Protein AF-A0A377TRD0-F1 (afdb_monomer)

pLDDT: mean 80.87, std 20.05, range [36.78, 97.75]

Nearest PDB structures (foldseek):
  7trw-assembly1_A-2  TM=8.957E-01  e=4.062E-07  Yersinia pestis CO92
  3t1b-assembly1_A  TM=9.212E-01  e=8.999E-06  Vibrio cholerae
  5x0o-assembly3_E  TM=9.177E-01  e=6.060E-06  Vibrio vulnificus
  5x0o-assembly2_C  TM=9.195E-01  e=7.385E-06  Vibrio vulnificus
  3szp-assembly1_B-2  TM=9.102E-01  e=7.888E-06  Vibrio cholerae

Sequence (129 aa):
MASPDYIREAGEPDTPQSLVNFRCINRCFPGGEKYRWEFIGPSGELSEVAVKGDLVVDADSAMIQAAESGLGIAFVYQSLVTQQLSAGSLVHLLPGYRYPADHFCVYYPSRKHIPAPPAGLYRLGDGAE

Organism: Klebsiella pneumoniae (NCBI:txid573)

Structure (mmCIF, N/CA/C/O backbone):
data_AF-A0A377TRD0-F1
#
_entry.id   AF-A0A377TRD0-F1
#
loop_
_atom_site.group_PDB
_atom_site.id
_atom_site.type_symbol
_atom_site.label_atom_id
_atom_site.label_alt_id
_atom_site.label_comp_id
_atom_site.label_asym_id
_atom_site.label_entity_id
_atom_site.label_seq_id
_atom_site.pdbx_PDB_ins_code
_atom_site.Cartn_x
_atom_site.Cartn_y
_atom_site.Cartn_z
_atom_site.occupancy
_atom_site.B_iso_or_equiv
_atom_site.auth_seq_id
_atom_site.auth_comp_id
_atom_site.auth_asym_id
_atom_site.auth_atom_id
_atom_site.pdbx_PDB_model_num
ATOM 1 N N . MET A 1 1 ? -1.208 1.515 0.590 1.00 93.12 1 MET A N 1
ATOM 2 C CA . MET A 1 1 ? -2.673 1.621 0.775 1.00 93.12 1 MET A CA 1
ATOM 3 C C . MET A 1 1 ? -3.234 0.261 1.129 1.00 93.12 1 MET A C 1
ATOM 5 O O . MET A 1 1 ? -2.642 -0.734 0.729 1.00 93.12 1 MET A O 1
ATOM 9 N N . ALA A 1 2 ? -4.335 0.205 1.867 1.00 96.56 2 ALA A N 1
ATOM 10 C CA . ALA A 1 2 ? -5.009 -1.042 2.240 1.00 96.56 2 ALA A CA 1
ATOM 11 C C . ALA A 1 2 ? -6.506 -0.792 2.456 1.00 96.56 2 ALA A C 1
ATOM 13 O O . ALA A 1 2 ? -6.915 0.370 2.513 1.00 96.56 2 ALA A O 1
ATOM 14 N N . SER A 1 3 ? -7.315 -1.846 2.583 1.00 97.75 3 SER A N 1
ATOM 15 C CA . SER A 1 3 ? -8.711 -1.679 2.991 1.00 97.75 3 SER A CA 1
ATOM 16 C C . SER A 1 3 ? -8.810 -1.173 4.441 1.00 97.75 3 SER A C 1
ATOM 18 O O . SER A 1 3 ? -7.956 -1.508 5.272 1.00 97.75 3 SER A O 1
ATOM 20 N N . PRO A 1 4 ? -9.855 -0.395 4.782 1.00 97.38 4 PRO A N 1
ATOM 21 C CA . PRO A 1 4 ? -10.096 0.031 6.161 1.00 97.38 4 PRO A CA 1
ATOM 22 C C . PRO A 1 4 ? -10.220 -1.153 7.128 1.00 97.38 4 PRO A C 1
ATOM 24 O O . PRO A 1 4 ? -9.760 -1.082 8.264 1.00 97.38 4 PRO A O 1
ATOM 27 N N . ASP A 1 5 ? -10.828 -2.246 6.660 1.00 97.12 5 ASP A N 1
ATOM 28 C CA . ASP A 1 5 ? -11.049 -3.464 7.438 1.00 97.12 5 ASP A CA 1
ATOM 29 C C . ASP A 1 5 ? -9.728 -4.107 7.870 1.00 97.12 5 ASP A C 1
ATOM 31 O O . ASP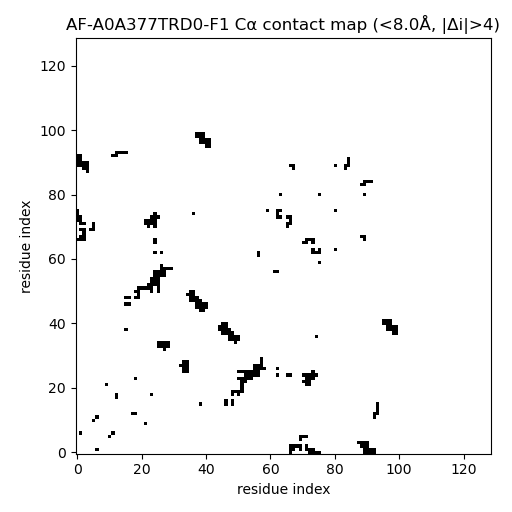 A 1 5 ? -9.502 -4.336 9.056 1.00 97.12 5 ASP A O 1
ATOM 35 N N . TYR A 1 6 ? -8.801 -4.255 6.919 1.00 96.88 6 TYR A N 1
ATOM 36 C CA . TYR A 1 6 ? -7.475 -4.796 7.184 1.00 96.88 6 TYR A CA 1
ATOM 37 C C . TYR A 1 6 ? -6.698 -3.945 8.195 1.00 96.88 6 TYR A C 1
ATOM 39 O O . TYR A 1 6 ? -6.066 -4.487 9.096 1.00 96.88 6 TYR A O 1
ATOM 47 N N . ILE A 1 7 ? -6.750 -2.616 8.075 1.00 96.50 7 ILE A N 1
ATOM 48 C CA . ILE A 1 7 ? -6.040 -1.707 8.991 1.00 96.50 7 ILE A CA 1
ATOM 49 C C . ILE A 1 7 ? -6.656 -1.722 10.387 1.00 96.50 7 ILE A C 1
ATOM 51 O O . ILE A 1 7 ? -5.936 -1.665 11.380 1.00 96.50 7 ILE A O 1
ATOM 55 N N . ARG A 1 8 ? -7.978 -1.868 10.487 1.00 96.19 8 ARG A N 1
ATOM 56 C CA . ARG A 1 8 ? -8.662 -2.021 11.773 1.00 96.19 8 ARG A CA 1
ATOM 57 C C . ARG A 1 8 ? -8.214 -3.283 12.516 1.00 96.19 8 ARG A C 1
ATOM 59 O O . ARG A 1 8 ? -8.181 -3.270 13.743 1.00 96.19 8 ARG A O 1
ATOM 66 N N . GLU A 1 9 ? -7.884 -4.354 11.797 1.00 95.88 9 GLU A N 1
ATOM 67 C CA . GLU A 1 9 ? -7.409 -5.612 12.385 1.00 95.88 9 GLU A CA 1
ATOM 68 C C . GLU A 1 9 ? -5.892 -5.639 12.627 1.00 95.88 9 GLU A C 1
ATOM 70 O O . GLU A 1 9 ? -5.443 -6.074 13.685 1.00 95.88 9 GLU A O 1
ATOM 75 N N . ALA A 1 10 ? -5.097 -5.191 11.653 1.00 94.62 10 ALA A N 1
ATOM 76 C CA . ALA A 1 10 ? -3.636 -5.287 11.677 1.00 94.62 10 ALA A CA 1
ATOM 77 C C . ALA A 1 10 ? -2.944 -4.080 12.336 1.00 94.62 10 ALA A C 1
ATOM 79 O O . ALA A 1 10 ? -1.767 -4.166 12.685 1.00 94.62 10 ALA A O 1
ATOM 80 N N . GLY A 1 11 ? -3.653 -2.962 12.492 1.00 95.19 11 GLY A N 1
ATOM 81 C CA . GLY A 1 11 ? -3.084 -1.665 12.847 1.00 95.19 11 GLY A CA 1
ATOM 82 C C . GLY A 1 11 ? -2.570 -0.887 11.631 1.00 95.19 11 GLY A C 1
ATOM 83 O O . GLY A 1 11 ? -2.574 -1.368 10.495 1.00 95.19 11 GLY A O 1
ATOM 84 N N . GLU A 1 12 ? -2.118 0.342 11.879 1.00 94.62 12 GLU A N 1
ATOM 85 C CA . GLU A 1 12 ? -1.563 1.235 10.859 1.00 94.62 12 GLU A CA 1
ATOM 86 C C . GLU A 1 12 ? -0.027 1.298 10.970 1.00 94.62 12 GLU A C 1
ATOM 88 O O . GLU A 1 12 ? 0.497 1.479 12.073 1.00 94.62 12 GLU A O 1
ATOM 93 N N . PRO A 1 13 ? 0.727 1.136 9.864 1.00 94.62 13 PRO A N 1
ATOM 94 C CA . PRO A 1 13 ? 2.173 1.329 9.881 1.00 94.62 13 PRO A CA 1
ATOM 95 C C . PRO A 1 13 ? 2.532 2.812 10.062 1.00 94.62 13 PRO A C 1
ATOM 97 O O . PRO A 1 13 ? 2.098 3.655 9.282 1.00 94.62 13 PRO A O 1
ATOM 100 N N . ASP A 1 14 ? 3.392 3.100 11.039 1.00 92.88 14 ASP A N 1
ATOM 101 C CA . ASP A 1 14 ? 3.900 4.454 11.323 1.00 92.88 14 ASP A CA 1
ATOM 102 C C . ASP A 1 14 ? 5.106 4.837 10.443 1.00 92.88 14 ASP A C 1
ATOM 104 O O . ASP A 1 14 ? 5.258 5.989 10.041 1.00 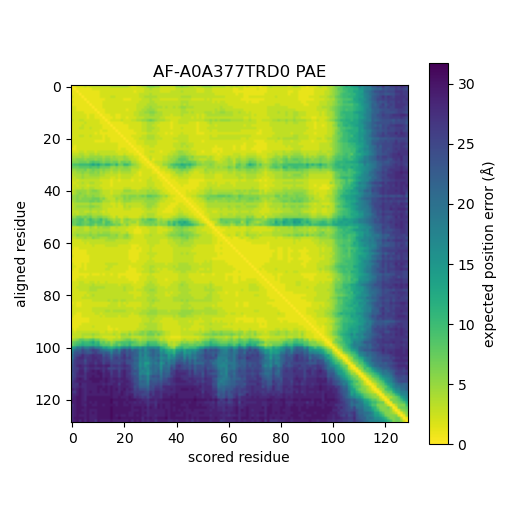92.88 14 ASP A O 1
ATOM 108 N N . THR A 1 15 ? 5.933 3.852 10.069 1.00 93.81 15 THR A N 1
ATOM 109 C CA . THR A 1 15 ? 7.123 4.058 9.228 1.00 93.81 15 THR A CA 1
ATOM 110 C C . THR A 1 15 ? 7.187 3.056 8.072 1.00 93.81 15 THR A C 1
ATOM 112 O O . THR A 1 15 ? 6.642 1.949 8.182 1.00 93.81 15 THR A O 1
ATOM 115 N N . PRO A 1 16 ? 7.901 3.375 6.974 1.00 94.12 16 PRO A N 1
ATOM 116 C CA . PRO A 1 16 ? 8.198 2.426 5.910 1.00 94.12 16 PRO A CA 1
ATOM 117 C C . PRO A 1 16 ? 8.814 1.130 6.438 1.00 94.12 16 PRO A C 1
ATOM 119 O O . PRO A 1 16 ? 8.428 0.042 6.021 1.00 94.12 16 PRO A O 1
ATOM 122 N N . GLN A 1 17 ? 9.737 1.219 7.396 1.00 93.75 17 GLN A N 1
ATOM 123 C CA . GLN A 1 17 ? 10.417 0.052 7.955 1.00 93.75 17 GLN A CA 1
ATOM 124 C C . GLN A 1 17 ? 9.446 -0.870 8.697 1.00 93.75 17 GLN A C 1
ATOM 126 O O . GLN A 1 17 ? 9.609 -2.088 8.651 1.00 93.75 17 GLN A O 1
ATOM 131 N N . SER A 1 18 ? 8.400 -0.325 9.326 1.00 94.50 18 SER A N 1
ATOM 132 C CA . SER A 1 18 ? 7.377 -1.118 10.013 1.00 94.50 18 SER A CA 1
ATOM 133 C C . SER A 1 18 ? 6.600 -2.042 9.072 1.00 94.50 18 SER A C 1
ATOM 135 O O . SER A 1 18 ? 6.085 -3.054 9.546 1.00 94.50 18 SER A O 1
ATOM 137 N N . LEU A 1 19 ? 6.560 -1.759 7.761 1.00 94.06 19 LEU A N 1
ATOM 138 C CA . LEU A 1 19 ? 5.842 -2.560 6.757 1.00 94.06 19 LEU A CA 1
ATOM 139 C C . LEU A 1 19 ? 6.287 -4.026 6.711 1.00 94.06 19 LEU A C 1
ATOM 141 O O . LEU A 1 19 ? 5.498 -4.885 6.334 1.00 94.06 19 LEU A O 1
ATOM 145 N N . VAL A 1 20 ? 7.507 -4.347 7.151 1.00 92.62 20 VAL A N 1
ATOM 146 C CA . VAL A 1 20 ? 7.992 -5.739 7.229 1.00 92.62 20 VAL A CA 1
ATOM 147 C C . VAL A 1 20 ? 7.180 -6.622 8.185 1.00 92.62 20 VAL A C 1
ATOM 149 O O . VAL A 1 20 ? 7.294 -7.846 8.116 1.00 92.62 20 VAL A O 1
ATOM 152 N N . ASN A 1 21 ? 6.387 -6.011 9.070 1.00 93.69 21 ASN A N 1
ATOM 153 C CA . ASN A 1 21 ? 5.522 -6.691 10.035 1.00 93.69 21 ASN A CA 1
ATOM 154 C C . ASN A 1 21 ? 4.076 -6.853 9.539 1.00 93.69 21 ASN A C 1
ATOM 156 O O . ASN A 1 21 ? 3.252 -7.428 10.243 1.00 93.69 21 ASN A O 1
ATOM 160 N N . PHE A 1 22 ? 3.758 -6.351 8.345 1.00 95.12 22 PHE A N 1
ATOM 161 C CA . PHE A 1 22 ? 2.423 -6.407 7.763 1.00 95.12 22 PHE A CA 1
ATOM 162 C C . PHE A 1 22 ? 2.393 -7.377 6.584 1.00 95.12 22 PHE A C 1
ATOM 164 O O . PHE A 1 22 ? 3.415 -7.677 5.966 1.00 95.12 22 PHE A O 1
ATOM 171 N N . ARG A 1 23 ? 1.194 -7.845 6.225 1.00 95.19 23 ARG A N 1
ATOM 172 C CA . ARG A 1 23 ? 0.993 -8.493 4.929 1.00 95.19 23 ARG A CA 1
ATOM 173 C C . ARG A 1 23 ? 1.122 -7.437 3.842 1.00 95.19 23 ARG A C 1
ATOM 175 O O . ARG A 1 23 ? 0.309 -6.512 3.782 1.00 95.19 23 ARG A O 1
ATOM 182 N N . CYS A 1 24 ? 2.110 -7.591 2.972 1.00 95.06 24 CYS A N 1
ATOM 183 C CA . CYS A 1 24 ? 2.288 -6.731 1.811 1.00 95.06 24 CYS A CA 1
ATOM 184 C C . CYS A 1 24 ? 2.065 -7.503 0.510 1.00 95.06 24 CYS A C 1
ATOM 186 O O . CYS A 1 24 ? 2.379 -8.686 0.393 1.00 95.06 24 CYS A O 1
ATOM 188 N N . ILE A 1 25 ? 1.533 -6.805 -0.485 1.00 94.69 25 ILE A N 1
ATOM 189 C CA . ILE A 1 25 ? 1.314 -7.315 -1.833 1.00 94.69 25 ILE A CA 1
ATOM 190 C C . ILE A 1 25 ? 2.534 -6.923 -2.659 1.00 94.69 25 ILE A C 1
ATOM 192 O O . ILE A 1 25 ? 2.756 -5.746 -2.938 1.00 94.69 25 ILE A O 1
ATOM 196 N N . ASN A 1 26 ? 3.354 -7.902 -3.023 1.00 91.50 26 ASN A N 1
ATOM 197 C CA . ASN A 1 26 ? 4.583 -7.667 -3.766 1.00 91.50 26 ASN A CA 1
ATOM 198 C C . ASN A 1 26 ? 4.291 -7.469 -5.256 1.00 91.50 26 ASN A C 1
ATOM 200 O O . ASN A 1 26 ? 3.534 -8.236 -5.851 1.00 91.50 26 ASN A O 1
ATOM 204 N N . ARG A 1 27 ? 4.961 -6.491 -5.874 1.00 89.69 27 ARG A N 1
ATOM 205 C CA . ARG A 1 27 ? 5.052 -6.417 -7.335 1.00 89.69 27 ARG A CA 1
ATOM 206 C C . ARG A 1 27 ? 6.220 -7.268 -7.814 1.00 89.69 27 ARG A C 1
ATOM 208 O O . ARG A 1 27 ? 7.306 -7.159 -7.251 1.00 89.69 27 ARG A O 1
ATOM 215 N N . CYS A 1 28 ? 6.012 -8.053 -8.862 1.00 86.50 28 CYS A N 1
ATOM 216 C CA . CYS A 1 28 ? 7.076 -8.742 -9.583 1.00 86.50 28 CYS A CA 1
ATOM 217 C C . CYS A 1 28 ? 7.239 -8.168 -10.986 1.00 86.50 28 CYS A C 1
ATOM 219 O O . CYS A 1 28 ? 6.254 -7.910 -11.678 1.00 86.50 28 CYS A O 1
ATOM 221 N N . PHE A 1 29 ? 8.486 -7.999 -11.407 1.00 81.38 29 PHE A N 1
ATOM 222 C CA . PHE A 1 29 ? 8.822 -7.699 -12.787 1.00 81.38 29 PHE A CA 1
ATOM 223 C C . PHE A 1 29 ? 8.972 -9.005 -13.595 1.00 81.38 29 PHE A C 1
ATOM 225 O O . PHE A 1 29 ? 9.315 -10.038 -13.031 1.00 81.38 29 PHE A O 1
ATOM 232 N N . PRO A 1 30 ? 8.784 -8.987 -14.924 1.00 76.56 30 PRO A N 1
ATOM 233 C CA . PRO A 1 30 ? 9.076 -10.068 -15.866 1.00 76.56 30 PRO A CA 1
ATOM 234 C C . PRO A 1 30 ? 10.392 -10.823 -15.635 1.00 76.56 30 PRO A C 1
ATOM 236 O O . PRO A 1 30 ? 10.469 -11.998 -15.977 1.00 76.56 30 PRO A O 1
ATOM 239 N N . GLY A 1 31 ? 11.412 -10.181 -15.055 1.00 76.06 31 GLY A N 1
ATOM 240 C CA . GLY A 1 31 ? 12.670 -10.830 -14.662 1.00 76.06 31 GLY A CA 1
ATOM 241 C C . GLY A 1 31 ? 12.583 -11.734 -13.422 1.00 76.06 31 GLY A C 1
ATOM 242 O O . GLY A 1 31 ? 13.576 -12.348 -13.053 1.00 76.06 31 GLY A O 1
ATOM 243 N N . GLY A 1 32 ? 11.425 -11.821 -12.761 1.00 79.94 32 GLY A N 1
ATOM 244 C CA . GLY A 1 32 ? 11.232 -12.538 -11.494 1.00 79.94 32 GLY A CA 1
ATOM 245 C C . GLY A 1 32 ? 11.620 -11.724 -10.254 1.00 79.94 32 GLY A C 1
ATOM 246 O O . GLY A 1 32 ? 11.443 -12.182 -9.124 1.00 79.94 32 GLY A O 1
ATOM 247 N N . GLU A 1 33 ? 12.143 -10.516 -10.451 1.00 83.50 33 GLU A N 1
ATOM 248 C CA . GLU A 1 33 ? 12.579 -9.629 -9.380 1.00 83.50 33 GLU A CA 1
ATOM 249 C C . GLU A 1 33 ? 11.384 -8.930 -8.731 1.00 83.50 33 GLU A C 1
ATOM 251 O O . GLU A 1 33 ? 10.515 -8.375 -9.409 1.00 83.50 33 GLU A O 1
ATOM 256 N N . LYS A 1 34 ? 11.353 -8.934 -7.396 1.00 86.50 34 LYS A N 1
ATOM 257 C C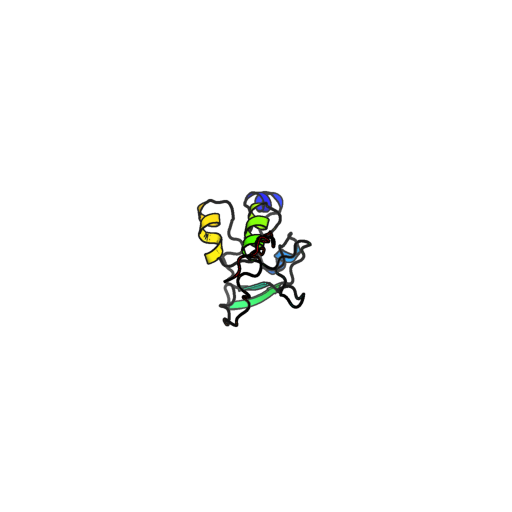A . LYS A 1 34 ? 10.353 -8.192 -6.627 1.00 86.50 34 LYS A CA 1
ATOM 258 C C . LYS A 1 34 ? 10.780 -6.737 -6.496 1.00 86.50 34 LYS A C 1
ATOM 260 O O . LYS A 1 34 ? 11.936 -6.456 -6.183 1.00 86.50 34 LYS A O 1
ATOM 265 N N . TYR A 1 35 ? 9.836 -5.825 -6.682 1.00 86.19 35 TYR A N 1
ATOM 266 C CA . TYR A 1 35 ? 10.083 -4.405 -6.475 1.00 86.19 35 TYR A CA 1
ATOM 267 C C . TYR A 1 35 ? 10.348 -4.112 -4.991 1.00 86.19 35 TYR A C 1
ATOM 269 O O . TYR A 1 35 ? 9.539 -4.472 -4.130 1.00 86.19 35 TYR A O 1
ATOM 277 N N . ARG A 1 36 ? 11.471 -3.444 -4.694 1.00 88.38 36 ARG A N 1
ATOM 278 C CA . ARG A 1 36 ? 11.746 -2.875 -3.368 1.00 88.38 36 ARG A CA 1
ATOM 279 C C . ARG A 1 36 ? 10.999 -1.560 -3.255 1.00 88.38 36 ARG A C 1
ATOM 281 O O . ARG A 1 36 ? 11.118 -0.718 -4.130 1.00 88.38 36 ARG A O 1
ATOM 288 N N . TRP A 1 37 ? 10.212 -1.400 -2.200 1.00 91.38 37 TRP A N 1
ATOM 289 C CA . TRP A 1 37 ? 9.386 -0.210 -2.059 1.00 91.38 37 TRP A CA 1
ATOM 290 C C . TRP A 1 37 ? 10.248 0.963 -1.622 1.00 91.38 37 TRP A C 1
ATOM 292 O O . TRP A 1 37 ? 10.928 0.880 -0.599 1.00 91.38 37 TRP A O 1
ATOM 302 N N . GLU A 1 38 ? 10.199 2.045 -2.385 1.00 91.62 38 GLU A N 1
ATOM 303 C CA . GLU A 1 38 ? 10.991 3.242 -2.140 1.00 91.62 38 GLU A CA 1
ATOM 304 C C . GLU A 1 38 ? 10.125 4.359 -1.562 1.00 91.62 38 GLU A C 1
ATOM 306 O O . GLU A 1 38 ? 9.077 4.713 -2.104 1.00 91.62 38 GLU A O 1
ATOM 311 N N . PHE A 1 39 ? 10.593 4.950 -0.468 1.00 91.19 39 PHE A N 1
ATOM 312 C CA . PHE A 1 39 ? 9.928 6.044 0.223 1.00 91.19 39 PHE A CA 1
ATOM 313 C C . PHE A 1 39 ? 10.904 7.195 0.426 1.00 91.19 39 PHE A C 1
ATOM 315 O O . PHE A 1 39 ? 12.004 6.997 0.931 1.00 91.19 39 PHE A O 1
ATOM 322 N N . ILE A 1 40 ? 10.481 8.403 0.081 1.00 91.62 40 ILE A N 1
ATOM 323 C CA . ILE A 1 40 ? 11.140 9.649 0.456 1.00 91.62 40 ILE A CA 1
ATOM 324 C C . ILE A 1 40 ? 10.422 10.177 1.691 1.00 91.62 40 ILE A C 1
ATOM 326 O O . ILE A 1 40 ? 9.237 10.515 1.631 1.00 91.62 40 ILE A O 1
ATOM 330 N N . GLY A 1 41 ? 11.129 10.217 2.812 1.00 91.75 41 GLY A N 1
ATOM 331 C CA . GLY A 1 41 ? 10.602 10.738 4.061 1.00 91.75 41 GLY A CA 1
ATOM 332 C C . GLY A 1 41 ? 10.434 12.258 4.064 1.00 91.75 41 GLY A C 1
ATOM 333 O O . GLY A 1 41 ? 10.853 12.956 3.133 1.00 91.75 41 GLY A O 1
ATOM 334 N N . PRO A 1 42 ? 9.815 12.803 5.120 1.00 89.69 42 PRO A N 1
ATOM 335 C CA . PRO A 1 42 ? 9.518 14.228 5.226 1.00 89.69 42 PRO A CA 1
ATOM 336 C C . PRO A 1 42 ? 10.773 15.115 5.252 1.00 89.69 42 PRO A C 1
ATOM 338 O O . PRO A 1 42 ? 10.674 16.290 4.900 1.00 89.69 42 PRO A O 1
ATOM 341 N N . SER A 1 43 ? 11.942 14.571 5.617 1.00 90.06 43 SER A N 1
ATOM 342 C CA . SER A 1 43 ? 13.223 15.296 5.594 1.00 90.06 43 SER A CA 1
ATOM 343 C C . SER A 1 43 ? 14.025 15.059 4.306 1.00 90.06 43 SER A C 1
ATOM 345 O O . SER A 1 43 ? 15.142 15.560 4.179 1.00 90.06 43 SER A O 1
ATOM 347 N N . GLY A 1 44 ? 13.461 14.331 3.335 1.00 88.44 44 GLY A N 1
ATOM 348 C CA . GLY A 1 44 ? 14.102 14.008 2.059 1.00 88.44 44 GLY A CA 1
ATOM 349 C C . GLY A 1 44 ? 14.947 12.733 2.072 1.00 88.44 44 GLY A C 1
ATOM 350 O O . GLY A 1 44 ? 15.604 12.438 1.077 1.00 88.44 44 GLY A O 1
ATOM 351 N N . GLU A 1 45 ? 14.948 11.968 3.165 1.00 90.56 45 GLU A N 1
ATOM 352 C CA . GLU A 1 45 ? 15.677 10.706 3.255 1.00 90.56 45 GLU A CA 1
ATOM 353 C C . GLU A 1 45 ? 15.031 9.606 2.403 1.00 90.56 45 GLU A C 1
ATOM 355 O O . GLU A 1 45 ? 13.820 9.397 2.459 1.00 90.56 45 GLU A O 1
ATOM 360 N N . LEU A 1 46 ? 15.841 8.877 1.628 1.00 90.06 46 LEU A N 1
ATOM 361 C CA . LEU A 1 46 ? 15.385 7.710 0.873 1.00 90.06 46 LEU A CA 1
ATOM 362 C C . LEU A 1 46 ? 15.424 6.463 1.764 1.00 90.06 46 LEU A C 1
ATOM 364 O O . LEU A 1 46 ? 16.440 6.161 2.387 1.00 90.06 46 LEU A O 1
ATOM 368 N N . SER A 1 47 ? 14.319 5.726 1.800 1.00 89.00 47 SER A N 1
ATOM 369 C CA . SER A 1 47 ? 14.180 4.440 2.477 1.00 89.00 47 SER A CA 1
ATOM 370 C C . SER A 1 47 ? 13.703 3.381 1.494 1.00 89.00 47 SER A C 1
ATOM 372 O O . SER A 1 47 ? 12.626 3.508 0.916 1.00 89.00 47 SER A O 1
ATOM 374 N N . GLU A 1 48 ? 14.482 2.313 1.354 1.00 92.06 4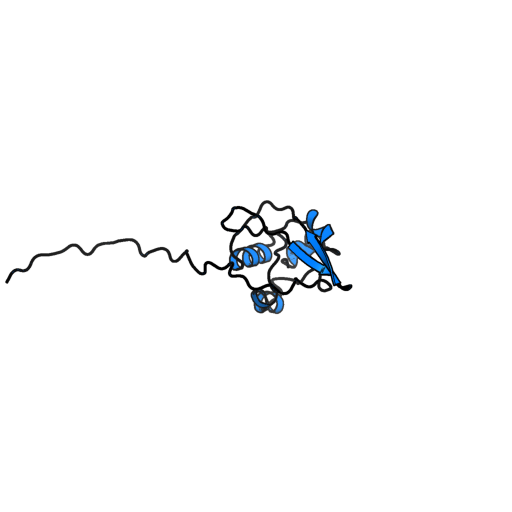8 GLU A N 1
ATOM 375 C CA . GLU A 1 48 ? 14.106 1.121 0.599 1.00 92.06 48 GLU A CA 1
ATOM 376 C C . GLU A 1 48 ? 13.646 0.016 1.546 1.00 92.06 48 GLU A C 1
ATOM 378 O O . GLU A 1 48 ? 14.332 -0.329 2.511 1.00 92.06 48 GLU A O 1
ATOM 383 N N . VAL A 1 49 ? 12.489 -0.574 1.257 1.00 90.94 49 VAL A N 1
ATOM 384 C CA . VAL A 1 49 ? 11.900 -1.629 2.080 1.00 90.94 49 VAL A CA 1
ATOM 385 C C . VAL A 1 49 ? 11.626 -2.858 1.226 1.00 90.94 49 VAL A C 1
ATOM 387 O O . VAL A 1 49 ? 10.783 -2.859 0.328 1.00 90.94 49 VAL A O 1
ATOM 390 N N . ALA A 1 50 ? 12.325 -3.946 1.545 1.00 88.56 50 ALA A N 1
ATOM 391 C CA . ALA A 1 50 ? 11.998 -5.275 1.047 1.00 88.56 50 ALA A CA 1
ATOM 392 C C . ALA A 1 50 ? 10.875 -5.863 1.911 1.00 88.56 50 ALA A C 1
ATOM 394 O O . ALA A 1 50 ? 11.118 -6.464 2.960 1.00 88.56 50 ALA A O 1
ATOM 395 N N . VAL A 1 51 ? 9.632 -5.637 1.492 1.00 88.00 51 VAL A N 1
ATOM 396 C CA . VAL A 1 51 ? 8.456 -6.095 2.233 1.00 88.00 51 VAL A CA 1
ATOM 397 C C . VAL A 1 51 ? 8.295 -7.615 2.170 1.00 88.00 51 VAL A C 1
ATOM 399 O O . VAL A 1 51 ? 8.609 -8.268 1.171 1.00 88.00 51 VAL A O 1
ATOM 402 N N . LYS A 1 52 ? 7.770 -8.193 3.251 1.00 78.50 52 LYS A N 1
ATOM 403 C CA . LYS A 1 52 ? 7.418 -9.614 3.305 1.00 78.50 52 LYS A CA 1
ATOM 404 C C . LYS A 1 52 ? 5.972 -9.795 2.852 1.00 78.50 52 LYS A C 1
ATOM 406 O O . LYS A 1 52 ? 5.099 -8.998 3.181 1.00 78.50 52 LYS A O 1
ATOM 411 N N . GLY A 1 53 ? 5.718 -10.841 2.077 1.00 79.25 53 GLY A N 1
ATOM 412 C CA . GLY A 1 53 ? 4.375 -11.143 1.602 1.00 79.25 53 GLY A CA 1
ATOM 413 C C . GLY A 1 53 ? 4.356 -12.283 0.598 1.00 79.25 53 GLY A C 1
ATOM 414 O O . GLY A 1 53 ? 5.180 -12.319 -0.320 1.00 79.25 53 GLY A O 1
ATOM 415 N N . ASP A 1 54 ? 3.411 -13.197 0.793 1.00 80.69 54 ASP A N 1
ATOM 416 C CA . ASP A 1 54 ? 3.195 -14.364 -0.068 1.00 80.69 54 ASP A CA 1
ATOM 417 C C . ASP A 1 54 ? 2.521 -13.997 -1.391 1.00 80.69 54 ASP A C 1
ATOM 419 O O . ASP A 1 54 ? 2.763 -14.639 -2.412 1.00 80.69 54 ASP A O 1
ATOM 423 N N . LEU A 1 55 ? 1.705 -12.937 -1.402 1.00 89.75 55 LEU A N 1
ATOM 424 C CA . LEU A 1 55 ? 1.034 -12.501 -2.617 1.00 89.75 55 LEU A CA 1
ATOM 425 C C . LEU A 1 55 ? 1.982 -11.668 -3.477 1.00 89.75 55 LEU A C 1
ATOM 427 O O . LEU A 1 55 ? 2.456 -10.606 -3.065 1.00 89.75 55 LEU A O 1
ATOM 431 N N . VAL A 1 56 ? 2.228 -12.160 -4.686 1.00 89.88 56 VAL A N 1
ATOM 432 C CA . VAL A 1 56 ? 3.079 -11.536 -5.694 1.00 89.88 56 VAL A CA 1
ATOM 433 C C . VAL A 1 56 ? 2.269 -11.389 -6.979 1.00 89.88 56 VAL A C 1
ATOM 435 O O . VAL A 1 56 ? 1.706 -12.369 -7.459 1.00 89.88 56 VAL A O 1
ATOM 438 N N . VAL A 1 57 ? 2.201 -10.180 -7.531 1.00 88.88 57 VAL A N 1
ATOM 439 C CA . VAL A 1 57 ? 1.446 -9.871 -8.757 1.00 88.88 57 VAL A CA 1
ATOM 440 C C . VAL A 1 57 ? 2.247 -8.943 -9.671 1.00 88.88 57 VAL A C 1
ATOM 442 O O . VAL A 1 57 ? 3.131 -8.226 -9.211 1.00 88.88 57 VAL A O 1
ATOM 445 N N . ASP A 1 58 ? 1.949 -8.934 -10.966 1.00 86.75 58 ASP A N 1
ATOM 446 C CA . ASP A 1 58 ? 2.647 -8.111 -11.968 1.00 86.75 58 ASP A CA 1
ATOM 447 C C . ASP A 1 58 ? 1.839 -6.890 -12.452 1.00 86.75 58 ASP A C 1
ATOM 449 O O . ASP A 1 58 ? 2.368 -6.049 -13.178 1.00 86.75 58 ASP A O 1
ATOM 453 N N . ALA A 1 59 ? 0.579 -6.746 -12.022 1.00 87.56 59 ALA A N 1
ATOM 454 C CA . ALA A 1 59 ? -0.329 -5.700 -12.497 1.00 87.56 59 ALA A CA 1
ATOM 455 C C . ALA A 1 59 ? -0.909 -4.830 -11.368 1.00 87.56 59 ALA A C 1
ATOM 457 O O . ALA A 1 59 ? -1.426 -5.344 -10.374 1.00 87.56 59 ALA A O 1
ATOM 458 N N . ASP A 1 60 ? -0.927 -3.507 -11.573 1.00 89.88 60 ASP A N 1
ATOM 459 C CA . ASP A 1 60 ? -1.523 -2.520 -10.658 1.00 89.88 60 ASP A CA 1
ATOM 460 C C . ASP A 1 60 ? -2.978 -2.841 -10.300 1.00 89.88 60 ASP A C 1
ATOM 462 O O . ASP A 1 60 ? -3.358 -2.823 -9.132 1.00 89.88 60 ASP A O 1
ATOM 466 N N . SER A 1 61 ? -3.795 -3.197 -11.295 1.00 91.69 61 SER A N 1
ATOM 467 C CA . SER A 1 61 ? -5.207 -3.536 -11.083 1.00 91.69 61 SER A CA 1
ATOM 468 C C . SER A 1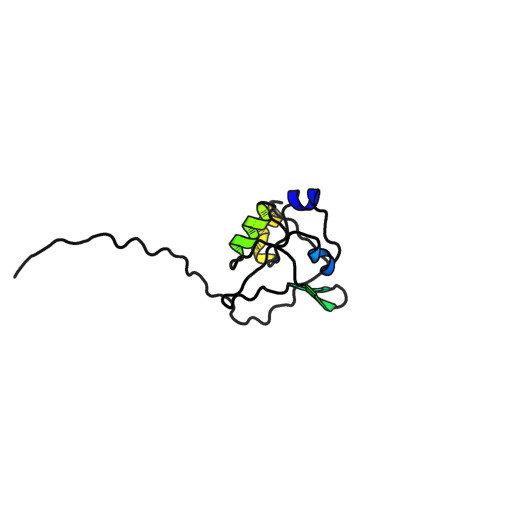 61 ? -5.393 -4.761 -10.186 1.00 91.69 61 SER A C 1
ATOM 470 O O . SER A 1 61 ? -6.367 -4.825 -9.436 1.00 91.69 61 SER A O 1
ATOM 472 N N . ALA A 1 62 ? -4.471 -5.726 -10.230 1.00 92.44 62 ALA A N 1
ATOM 473 C CA . ALA A 1 62 ? -4.491 -6.887 -9.347 1.00 92.44 62 ALA A CA 1
ATOM 474 C C . ALA A 1 62 ? -4.074 -6.501 -7.919 1.00 92.44 62 ALA A C 1
ATOM 476 O O . ALA A 1 62 ? -4.707 -6.941 -6.960 1.00 92.44 62 ALA A O 1
ATOM 477 N N . MET A 1 63 ? -3.068 -5.628 -7.770 1.00 94.31 63 MET A N 1
ATOM 478 C CA . MET A 1 63 ? -2.658 -5.099 -6.461 1.00 94.31 63 MET A CA 1
ATOM 479 C C . MET A 1 63 ? -3.797 -4.345 -5.768 1.00 94.31 63 MET A C 1
ATOM 481 O O . MET A 1 63 ? -4.036 -4.553 -4.580 1.00 94.31 63 MET A O 1
ATOM 485 N N . ILE A 1 64 ? -4.503 -3.487 -6.511 1.00 95.38 64 ILE A N 1
ATOM 486 C CA . ILE A 1 64 ? -5.612 -2.672 -5.998 1.00 95.38 64 ILE A CA 1
ATOM 487 C C . IL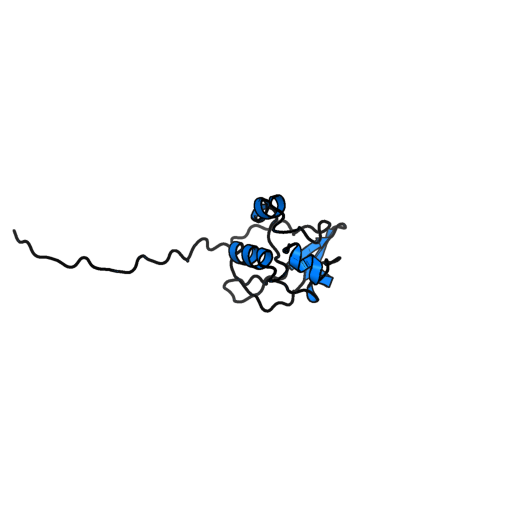E A 1 64 ? -6.758 -3.572 -5.528 1.00 95.38 64 ILE A C 1
ATOM 489 O O . ILE A 1 64 ? -7.163 -3.475 -4.373 1.00 95.38 64 ILE A O 1
ATOM 493 N N . GLN A 1 65 ? -7.210 -4.508 -6.368 1.00 95.88 65 GLN A N 1
ATOM 494 C CA . GLN A 1 65 ? -8.288 -5.440 -6.010 1.00 95.88 65 GLN A CA 1
ATOM 495 C C . GLN A 1 65 ? -7.939 -6.308 -4.794 1.00 95.88 65 GLN A C 1
ATOM 497 O O . GLN A 1 65 ? -8.782 -6.544 -3.926 1.00 95.88 65 GLN A O 1
ATOM 502 N N . ALA A 1 66 ? -6.691 -6.774 -4.702 1.00 95.62 66 ALA A N 1
ATOM 503 C CA . ALA A 1 66 ? -6.225 -7.545 -3.556 1.00 95.62 66 ALA A CA 1
ATOM 504 C C . ALA A 1 66 ? -6.218 -6.708 -2.265 1.00 95.62 66 ALA A C 1
ATOM 506 O O . ALA A 1 66 ? -6.629 -7.204 -1.214 1.00 95.62 66 ALA A O 1
ATOM 507 N N . ALA A 1 67 ? -5.803 -5.440 -2.338 1.00 96.81 67 ALA A N 1
ATOM 508 C CA . ALA A 1 67 ? -5.850 -4.525 -1.202 1.00 96.81 67 ALA A CA 1
ATOM 509 C C . ALA A 1 67 ? -7.291 -4.211 -0.768 1.00 96.81 67 ALA A C 1
ATOM 511 O O . ALA A 1 67 ? -7.564 -4.219 0.430 1.00 96.81 67 ALA A O 1
ATOM 512 N N . GLU A 1 68 ? -8.216 -3.997 -1.712 1.00 96.88 68 GLU A N 1
ATOM 513 C CA . GLU A 1 68 ? -9.648 -3.787 -1.428 1.00 96.88 68 GLU A CA 1
ATOM 514 C C . GLU A 1 68 ? -10.274 -5.012 -0.755 1.00 96.88 68 GLU A C 1
ATOM 516 O O . GLU A 1 68 ? -11.055 -4.882 0.184 1.00 96.88 68 GLU A O 1
ATOM 521 N N . SER A 1 69 ? -9.850 -6.208 -1.169 1.00 96.12 69 SER A N 1
ATOM 522 C CA . SER A 1 69 ? -10.255 -7.483 -0.563 1.00 96.12 69 SER A CA 1
ATOM 523 C C . SER A 1 69 ? -9.594 -7.750 0.800 1.00 96.12 69 SER A C 1
ATOM 525 O O . SER A 1 69 ? -9.746 -8.834 1.357 1.00 96.12 69 SER A O 1
ATOM 527 N N . GLY A 1 70 ? -8.816 -6.799 1.330 1.00 95.50 70 GLY A N 1
ATOM 528 C CA . GLY A 1 70 ? -8.156 -6.903 2.629 1.00 95.50 70 GLY A CA 1
ATOM 529 C C . GLY A 1 70 ? -6.974 -7.867 2.672 1.00 95.50 70 GLY A C 1
ATOM 530 O O . GLY A 1 70 ? -6.506 -8.197 3.758 1.00 95.50 70 GLY A O 1
ATOM 531 N N . LEU A 1 71 ? -6.440 -8.314 1.530 1.00 94.94 71 LEU A N 1
ATOM 532 C CA . LEU A 1 71 ? -5.341 -9.290 1.497 1.00 94.94 71 LEU A CA 1
ATOM 533 C C . LEU A 1 71 ? -4.003 -8.707 1.979 1.00 94.94 71 LEU A C 1
ATOM 535 O O . LEU A 1 71 ? -3.095 -9.456 2.341 1.00 94.94 71 LEU A O 1
ATOM 539 N N . GLY A 1 72 ? -3.890 -7.382 2.056 1.00 94.75 72 GLY A N 1
ATOM 540 C CA . GLY A 1 72 ? -2.748 -6.702 2.649 1.00 94.75 72 GLY A CA 1
ATOM 541 C C . GLY A 1 72 ? -2.571 -5.281 2.133 1.00 94.75 72 GLY A C 1
ATOM 542 O O . GLY A 1 72 ? -3.470 -4.681 1.546 1.00 94.75 72 GLY A O 1
ATOM 543 N N . ILE A 1 73 ? -1.371 -4.755 2.353 1.00 96.75 73 ILE A N 1
ATOM 544 C CA . ILE A 1 73 ? -0.957 -3.424 1.921 1.00 96.75 73 ILE A CA 1
ATOM 545 C C . ILE A 1 73 ? -0.425 -3.500 0.489 1.00 96.75 73 ILE A C 1
ATOM 547 O O . ILE A 1 73 ? 0.487 -4.275 0.204 1.00 96.75 73 ILE A O 1
ATOM 551 N N . ALA A 1 74 ? -0.946 -2.658 -0.399 1.00 94.88 74 ALA A N 1
ATOM 552 C CA . ALA A 1 74 ? -0.427 -2.442 -1.745 1.00 94.88 74 ALA A CA 1
ATOM 553 C C . ALA A 1 74 ? 0.371 -1.135 -1.841 1.00 94.88 74 ALA A C 1
ATOM 555 O O . ALA A 1 74 ? -0.027 -0.101 -1.291 1.00 94.88 74 ALA A O 1
ATOM 556 N N . PHE A 1 75 ? 1.463 -1.172 -2.601 1.00 93.12 75 PHE A N 1
ATOM 557 C CA . PHE A 1 75 ? 2.237 0.002 -2.998 1.00 93.12 75 PHE A CA 1
ATOM 558 C C . PHE A 1 75 ? 1.906 0.358 -4.445 1.00 93.12 75 PHE A C 1
ATOM 560 O O . PHE A 1 75 ? 2.357 -0.299 -5.382 1.00 93.12 75 PHE A O 1
ATOM 567 N N . VAL A 1 76 ? 1.040 1.357 -4.605 1.00 90.38 76 VAL A N 1
ATOM 568 C CA . VAL A 1 76 ? 0.517 1.837 -5.890 1.00 90.38 76 VAL A CA 1
ATOM 569 C C . VAL A 1 76 ? 0.409 3.357 -5.855 1.00 90.38 76 VAL A C 1
ATOM 571 O O . VAL A 1 76 ? 0.228 3.949 -4.787 1.00 90.38 76 VAL A O 1
ATOM 574 N N . TYR A 1 77 ? 0.491 3.994 -7.022 1.00 87.25 77 TYR A N 1
ATOM 575 C 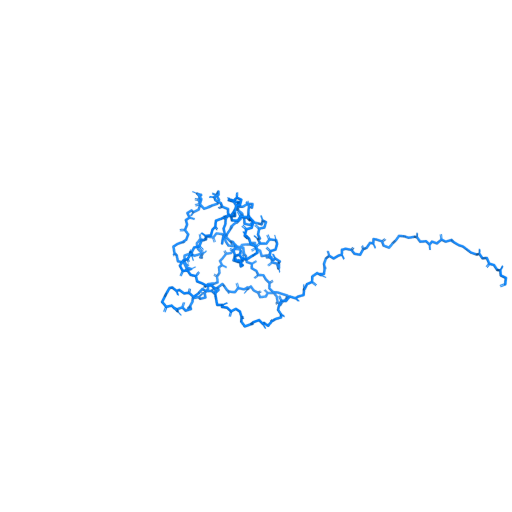CA . TYR A 1 77 ? 0.332 5.441 -7.127 1.00 87.25 77 TYR A CA 1
ATOM 576 C C . TYR A 1 77 ? -1.083 5.879 -6.752 1.00 87.25 77 TYR A C 1
ATOM 578 O O . TYR A 1 77 ? -2.068 5.296 -7.202 1.00 87.25 77 TYR A O 1
ATOM 586 N N . GLN A 1 78 ? -1.189 6.977 -6.000 1.00 87.31 78 GLN A N 1
ATOM 587 C CA . GLN A 1 78 ? -2.474 7.554 -5.595 1.00 87.31 78 GLN A CA 1
ATOM 588 C C . GLN A 1 78 ? -3.388 7.903 -6.784 1.00 87.31 78 GLN A C 1
ATOM 590 O O . GLN A 1 78 ? -4.610 7.780 -6.685 1.00 87.31 78 GLN A O 1
ATOM 595 N N . SER A 1 79 ? -2.810 8.282 -7.928 1.00 88.31 79 SER A N 1
ATOM 596 C CA . SER A 1 79 ? -3.553 8.562 -9.163 1.00 88.31 79 SER A CA 1
ATOM 597 C C . SER A 1 79 ? -4.334 7.351 -9.687 1.00 88.31 79 SER A C 1
ATOM 599 O O . SER A 1 79 ? -5.368 7.533 -10.321 1.00 88.31 79 SER A O 1
ATOM 601 N N . LEU A 1 80 ? -3.888 6.125 -9.393 1.00 89.31 80 LEU A N 1
ATOM 602 C CA . LEU A 1 80 ? -4.544 4.889 -9.833 1.00 89.31 80 LEU A CA 1
ATOM 603 C C . LEU A 1 80 ? -5.718 4.477 -8.939 1.00 89.31 80 LEU A C 1
ATOM 605 O O . LEU A 1 80 ? -6.535 3.659 -9.345 1.00 89.31 80 LEU A O 1
ATOM 609 N N . VAL A 1 81 ? -5.799 5.039 -7.732 1.00 92.81 81 VAL A N 1
ATOM 610 C CA . VAL A 1 81 ? -6.741 4.632 -6.676 1.00 92.81 81 VAL A CA 1
ATOM 611 C C . VAL A 1 81 ? -7.604 5.782 -6.175 1.00 92.81 81 VAL A C 1
ATOM 613 O O . VAL A 1 81 ? -8.195 5.717 -5.101 1.00 92.81 81 VAL A O 1
ATOM 616 N N . THR A 1 82 ? -7.694 6.863 -6.952 1.00 93.00 82 THR A N 1
ATOM 617 C CA . THR A 1 82 ? -8.489 8.039 -6.576 1.00 93.00 82 THR A CA 1
ATOM 618 C C . THR A 1 82 ? -9.955 7.664 -6.343 1.00 93.00 82 THR A C 1
ATOM 620 O O . THR A 1 82 ? -10.538 8.103 -5.357 1.00 93.00 82 THR A O 1
ATOM 623 N N . GLN A 1 83 ? -10.528 6.784 -7.173 1.00 94.19 83 GLN A N 1
ATOM 624 C CA . GLN A 1 83 ? -11.901 6.302 -6.994 1.00 94.19 83 GLN A CA 1
ATOM 625 C C . GLN A 1 83 ? -12.070 5.516 -5.686 1.00 94.19 83 GLN A C 1
ATOM 627 O O . GLN A 1 83 ? -13.032 5.745 -4.962 1.00 94.19 83 GLN A O 1
ATOM 632 N N . GLN A 1 84 ? -11.138 4.619 -5.370 1.00 96.69 84 GLN A N 1
ATOM 633 C CA . GLN A 1 84 ? -11.171 3.781 -4.170 1.00 96.69 84 GLN A CA 1
ATOM 634 C C . GLN A 1 84 ? -11.015 4.611 -2.896 1.00 96.69 84 GLN A C 1
ATOM 636 O O . GLN A 1 84 ? -11.710 4.377 -1.910 1.00 96.69 84 GLN A O 1
ATOM 641 N N . LEU A 1 85 ? -10.148 5.626 -2.935 1.00 94.81 85 LEU A N 1
ATOM 642 C CA . LEU A 1 85 ? -9.990 6.586 -1.846 1.00 94.81 85 LEU A CA 1
ATOM 643 C C . LEU A 1 85 ? -11.265 7.413 -1.645 1.00 94.81 85 LEU A C 1
ATOM 645 O O . LEU A 1 85 ? -11.717 7.572 -0.516 1.00 94.81 85 LEU A O 1
ATOM 649 N N . SER A 1 86 ? -11.880 7.906 -2.727 1.00 95.38 86 SER A N 1
ATOM 650 C CA . SER A 1 86 ? -13.145 8.649 -2.644 1.00 95.38 86 SER A CA 1
ATOM 651 C C . SER A 1 86 ? -14.316 7.781 -2.176 1.00 95.38 86 SER A C 1
ATOM 653 O O . SER A 1 86 ? -15.184 8.272 -1.461 1.00 95.38 86 SER A O 1
ATOM 655 N N . ALA A 1 87 ? -14.341 6.502 -2.556 1.00 96.19 87 ALA A N 1
ATOM 656 C CA . ALA A 1 87 ? -15.353 5.540 -2.127 1.00 96.19 87 ALA A CA 1
ATOM 657 C C . ALA A 1 87 ? -15.109 4.991 -0.708 1.00 96.19 87 ALA A C 1
ATOM 659 O O . ALA A 1 87 ? -15.982 4.325 -0.157 1.00 96.19 87 ALA A O 1
ATOM 660 N N . GLY A 1 88 ? -13.931 5.236 -0.124 1.00 95.31 88 GLY A N 1
ATOM 661 C CA . GLY A 1 88 ? -13.531 4.687 1.171 1.00 95.31 88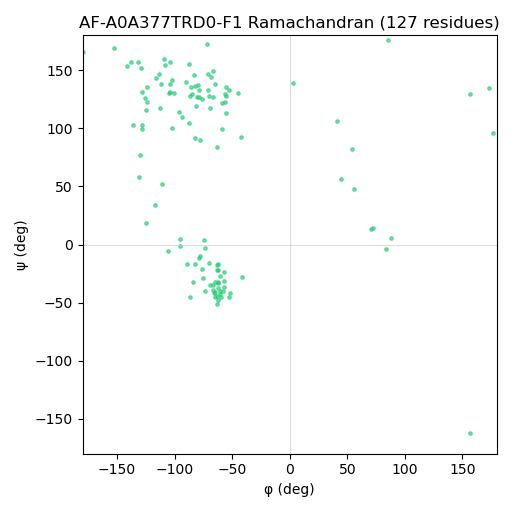 GLY A CA 1
ATOM 662 C C . GLY A 1 88 ? -13.239 3.182 1.154 1.00 95.31 88 GLY A C 1
ATOM 663 O O . GLY A 1 88 ? -13.139 2.583 2.222 1.00 95.31 88 GLY A O 1
ATOM 664 N N . SER A 1 89 ? -13.094 2.556 -0.022 1.00 96.56 89 SER A N 1
ATOM 665 C CA . SER A 1 89 ? -12.709 1.138 -0.121 1.00 96.56 89 SER A CA 1
ATOM 666 C C . SER A 1 89 ? -11.220 0.915 0.149 1.00 96.56 89 SER A C 1
ATOM 668 O O . SER A 1 89 ? -10.821 -0.181 0.543 1.00 96.56 89 SER A O 1
ATOM 670 N N . LEU A 1 90 ? -10.401 1.962 0.008 1.00 97.25 90 LEU A N 1
ATOM 671 C CA . LEU A 1 90 ? -8.997 1.984 0.405 1.00 97.25 90 LEU A CA 1
ATOM 672 C C . LEU A 1 90 ? -8.691 3.209 1.263 1.00 97.25 90 LEU A C 1
ATOM 674 O O . LEU A 1 90 ? -9.289 4.270 1.098 1.00 97.25 90 LEU A O 1
ATOM 678 N N . VAL A 1 91 ? -7.688 3.068 2.126 1.00 96.19 91 VAL A N 1
ATOM 679 C CA . VAL A 1 91 ? -7.093 4.164 2.891 1.00 96.19 91 VAL A CA 1
ATOM 680 C C . VAL A 1 91 ? -5.633 4.376 2.498 1.00 96.19 91 VAL A C 1
ATOM 682 O O . VAL A 1 91 ? -4.882 3.434 2.196 1.00 96.19 91 VAL A O 1
ATOM 685 N N . HIS A 1 92 ? -5.231 5.645 2.487 1.00 94.38 92 HIS A N 1
ATOM 686 C CA . HIS A 1 92 ? -3.846 6.041 2.280 1.00 94.38 92 HIS A CA 1
ATOM 687 C C . HIS A 1 92 ? -3.071 5.852 3.588 1.00 94.38 92 HIS A C 1
ATOM 689 O O . HIS A 1 92 ? -3.483 6.353 4.625 1.00 94.38 92 HIS A O 1
ATOM 695 N N . LEU A 1 93 ? -1.954 5.129 3.518 1.00 94.06 93 LEU A N 1
ATOM 696 C CA . LEU A 1 93 ? -1.044 4.885 4.638 1.00 94.06 93 LEU A CA 1
ATOM 697 C C . LEU A 1 93 ? 0.240 5.673 4.411 1.00 94.06 93 LEU A C 1
ATOM 699 O O . LEU A 1 93 ? 0.603 5.889 3.255 1.00 94.06 93 LEU A O 1
ATOM 703 N N . LEU A 1 94 ? 0.953 6.008 5.488 1.00 93.06 94 LEU A N 1
ATOM 704 C CA . LEU A 1 94 ? 2.223 6.740 5.428 1.00 93.06 94 LEU A CA 1
ATOM 705 C C . LEU A 1 94 ? 2.120 8.090 4.670 1.00 93.06 94 LEU A C 1
ATOM 707 O O . LEU A 1 94 ? 2.976 8.379 3.837 1.00 93.06 94 LEU A O 1
ATOM 711 N N . PRO A 1 95 ? 1.121 8.960 4.946 1.00 89.50 95 PRO A N 1
ATOM 712 C CA . PRO A 1 95 ? 0.882 10.184 4.166 1.00 89.50 95 PRO A CA 1
ATOM 713 C C . PRO A 1 95 ? 2.028 11.213 4.219 1.00 89.50 95 PRO A C 1
ATOM 715 O O . PRO A 1 95 ? 2.085 12.111 3.380 1.00 89.50 95 PRO A O 1
ATOM 718 N N . GLY A 1 96 ? 2.935 11.102 5.198 1.00 88.31 96 GLY A N 1
ATOM 719 C CA . GLY A 1 96 ? 4.150 11.922 5.295 1.00 88.31 96 GLY A CA 1
ATOM 720 C C . GLY A 1 96 ? 5.283 11.486 4.360 1.00 88.31 96 GLY A C 1
ATOM 721 O O . GLY A 1 96 ? 6.265 12.213 4.221 1.00 88.31 96 GLY A O 1
ATOM 722 N N . TYR A 1 97 ? 5.147 10.329 3.712 1.00 89.38 97 TYR A N 1
ATOM 723 C CA . TYR A 1 97 ? 6.141 9.772 2.808 1.00 89.38 97 TYR A CA 1
ATOM 724 C C . TYR A 1 97 ? 5.702 9.951 1.358 1.00 89.38 97 TYR A C 1
ATOM 726 O O . TYR A 1 97 ? 4.542 9.759 0.995 1.00 89.38 97 TYR A O 1
ATOM 734 N N . ARG A 1 98 ? 6.651 10.323 0.505 1.00 84.25 98 ARG A N 1
ATOM 735 C CA . ARG A 1 98 ? 6.460 10.441 -0.942 1.00 84.25 98 ARG A CA 1
ATOM 736 C C . ARG A 1 98 ? 7.095 9.247 -1.635 1.00 84.25 98 ARG A C 1
ATOM 738 O O . ARG A 1 98 ? 8.020 8.642 -1.110 1.00 84.25 98 ARG A O 1
ATOM 745 N N . TYR A 1 99 ? 6.634 8.934 -2.835 1.00 75.75 99 TYR A N 1
ATOM 746 C CA . TYR A 1 99 ? 7.381 8.055 -3.727 1.00 75.75 99 TYR A CA 1
ATOM 747 C C . TYR A 1 99 ? 8.445 8.888 -4.466 1.00 75.75 99 TYR A C 1
ATOM 749 O O . TYR A 1 99 ? 8.180 10.061 -4.766 1.00 75.75 99 TYR A O 1
ATOM 757 N N . PRO A 1 100 ? 9.634 8.340 -4.767 1.00 71.56 100 PRO A N 1
ATOM 758 C CA . PRO A 1 100 ? 10.549 8.993 -5.694 1.00 71.56 100 PRO A CA 1
ATOM 759 C C . PRO A 1 100 ? 9.847 9.170 -7.039 1.00 71.56 100 PRO A C 1
ATOM 761 O O . PRO A 1 100 ? 9.347 8.203 -7.610 1.00 71.56 100 PRO A O 1
ATOM 764 N N . ALA A 1 101 ? 9.744 10.416 -7.515 1.00 58.62 101 ALA A N 1
ATOM 765 C CA . ALA A 1 101 ? 9.187 10.700 -8.831 1.00 58.62 101 ALA A CA 1
ATOM 766 C C . ALA A 1 101 ? 9.981 9.888 -9.859 1.00 58.62 101 ALA A C 1
ATOM 768 O O . ALA A 1 101 ? 11.183 10.099 -10.011 1.00 58.62 101 ALA A O 1
ATOM 769 N N . ASP A 1 102 ? 9.317 8.913 -10.479 1.00 54.72 102 ASP A N 1
ATOM 770 C CA . ASP A 1 102 ? 9.969 7.922 -11.322 1.00 54.72 102 ASP A CA 1
ATOM 771 C C . ASP A 1 102 ? 10.768 8.623 -12.422 1.00 54.72 102 ASP A C 1
ATOM 773 O O . ASP A 1 102 ? 10.246 9.457 -13.174 1.00 54.72 102 ASP A O 1
ATOM 777 N N . HIS A 1 103 ? 12.039 8.249 -12.535 1.00 40.47 103 HIS A N 1
ATOM 778 C CA . HIS A 1 103 ? 12.741 8.310 -13.801 1.00 40.47 103 HIS A CA 1
ATOM 779 C C . HIS A 1 103 ? 12.014 7.346 -14.739 1.00 40.47 103 HIS A C 1
ATOM 781 O O . HIS A 1 103 ? 12.415 6.196 -14.863 1.00 40.47 103 HIS A O 1
ATOM 787 N N . PHE A 1 104 ? 10.937 7.841 -15.356 1.00 41.84 104 PHE A N 1
ATOM 788 C CA . PHE A 1 104 ? 10.103 7.173 -16.348 1.00 41.84 104 PHE A CA 1
ATOM 789 C C . PHE A 1 104 ? 10.973 6.411 -17.349 1.00 41.84 104 PHE A C 1
ATOM 791 O O . PHE A 1 104 ? 11.409 6.951 -18.365 1.00 41.84 104 PHE A O 1
ATOM 798 N N . CYS A 1 105 ? 11.217 5.135 -17.076 1.00 37.75 105 CYS A N 1
ATOM 799 C CA . CYS A 1 105 ? 11.865 4.237 -18.010 1.00 37.75 105 CYS A CA 1
ATOM 800 C C . CYS A 1 105 ? 11.018 2.976 -18.119 1.00 37.75 105 CYS A C 1
ATOM 802 O O . CYS A 1 105 ? 11.307 1.935 -17.544 1.00 37.75 105 CYS A O 1
ATOM 804 N N . VAL A 1 106 ? 9.924 3.125 -18.871 1.00 44.84 106 VAL A N 1
ATOM 805 C CA . VAL A 1 106 ? 9.368 2.087 -19.750 1.00 44.84 106 VAL A CA 1
ATOM 806 C C . VAL A 1 106 ? 9.318 0.691 -19.117 1.00 44.84 106 VAL A C 1
ATOM 808 O O . VAL A 1 106 ? 9.829 -0.272 -19.677 1.00 44.84 106 VAL A O 1
ATOM 811 N N . TYR A 1 107 ? 8.657 0.546 -17.970 1.00 43.03 107 TYR A N 1
ATOM 812 C CA . TYR A 1 107 ? 8.318 -0.779 -17.450 1.00 43.03 107 TYR A CA 1
ATOM 813 C C . TYR A 1 107 ? 6.809 -1.040 -17.510 1.00 43.03 107 TYR A C 1
ATOM 815 O O . TYR A 1 107 ? 6.153 -1.411 -16.545 1.00 43.03 107 TYR A O 1
ATOM 823 N N . TYR A 1 108 ? 6.257 -0.833 -18.707 1.00 40.66 108 TYR A N 1
ATOM 824 C CA . TYR A 1 108 ? 4.927 -1.282 -19.110 1.00 40.66 108 TYR A CA 1
ATOM 825 C C . TYR A 1 108 ? 5.045 -2.055 -20.429 1.00 40.66 108 TYR A C 1
ATOM 827 O O . TYR A 1 108 ? 5.054 -1.436 -21.494 1.00 40.66 108 TYR A O 1
ATOM 835 N N . PRO A 1 109 ? 4.990 -3.394 -20.444 1.00 37.53 109 PRO A N 1
ATOM 836 C CA . PRO A 1 109 ? 4.245 -4.063 -21.488 1.00 37.53 109 PRO A CA 1
ATOM 837 C C . PRO A 1 109 ? 2.762 -3.971 -21.116 1.00 37.53 109 PRO A C 1
ATOM 839 O O . PRO A 1 109 ? 2.195 -4.825 -20.438 1.00 37.53 109 PRO A O 1
ATOM 842 N N . SER A 1 110 ? 2.130 -2.891 -21.580 1.00 41.22 110 SER A N 1
ATOM 843 C CA . SER A 1 110 ? 0.679 -2.827 -21.740 1.00 41.22 110 SER A CA 1
ATOM 844 C C . SER A 1 110 ? 0.157 -4.112 -22.403 1.00 41.22 110 SER A C 1
ATOM 846 O O . SER A 1 110 ? 0.633 -4.497 -23.467 1.00 41.22 110 SER A O 1
ATOM 848 N N . ARG A 1 111 ? -0.878 -4.713 -21.803 1.00 48.66 111 ARG A N 1
ATOM 849 C CA . ARG A 1 111 ? -1.866 -5.610 -22.438 1.00 48.66 111 ARG A CA 1
ATOM 850 C C . ARG A 1 111 ? -1.290 -6.815 -23.206 1.00 48.66 111 ARG A C 1
ATOM 852 O O . ARG A 1 111 ? -1.296 -6.833 -24.433 1.00 48.66 111 ARG A O 1
ATOM 859 N N . LYS A 1 112 ? -0.942 -7.899 -22.505 1.00 45.59 112 LYS A N 1
ATOM 860 C CA . LYS A 1 112 ? -0.859 -9.250 -23.111 1.00 45.59 112 LYS A CA 1
ATOM 861 C C . LYS A 1 112 ? -1.841 -10.263 -22.518 1.00 45.59 112 LYS A C 1
ATOM 863 O O . LYS A 1 112 ? -1.571 -11.455 -22.488 1.00 45.59 112 LYS A O 1
ATOM 868 N N . HIS A 1 113 ? -3.022 -9.801 -22.119 1.00 45.25 113 HIS A N 1
ATOM 869 C CA . HIS A 1 113 ? -4.147 -10.701 -21.869 1.00 45.25 113 HIS A CA 1
ATOM 870 C C . HIS A 1 113 ? -5.409 -10.195 -22.570 1.00 45.25 113 HIS A C 1
ATOM 872 O O . HIS A 1 113 ? -6.431 -9.909 -21.959 1.00 45.25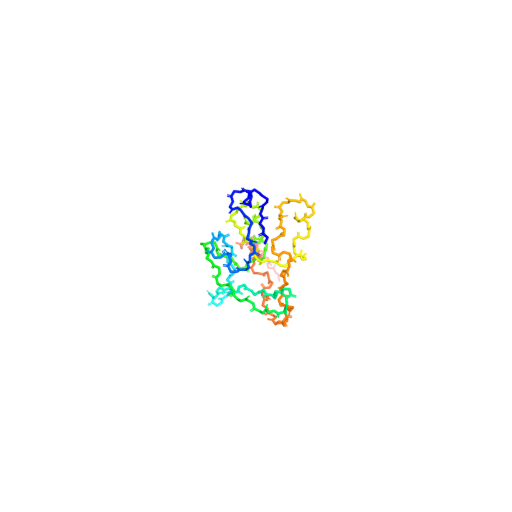 113 HIS A O 1
ATOM 878 N N . ILE A 1 114 ? -5.311 -10.044 -23.892 1.00 43.41 114 ILE A N 1
ATOM 879 C CA . ILE A 1 114 ? -6.476 -10.260 -24.748 1.00 43.41 114 ILE A CA 1
ATOM 880 C C . ILE A 1 114 ? -6.426 -11.763 -25.036 1.00 43.41 114 ILE A C 1
ATOM 882 O O . ILE A 1 114 ? -5.525 -12.176 -25.772 1.00 43.41 114 ILE A O 1
ATOM 886 N N . PRO A 1 115 ? -7.276 -12.610 -24.429 1.00 42.56 115 PRO A N 1
ATOM 887 C CA . PRO A 1 115 ? -7.388 -13.980 -24.901 1.00 42.56 115 PRO A CA 1
ATOM 888 C C . PRO A 1 115 ? -7.755 -13.909 -26.384 1.00 42.56 115 PRO A C 1
ATOM 890 O O . PRO A 1 115 ? -8.724 -13.246 -26.760 1.00 42.56 115 PRO A O 1
ATOM 893 N N . ALA A 1 116 ? -6.930 -14.523 -27.233 1.00 53.94 116 ALA A N 1
ATOM 894 C CA . ALA A 1 116 ? -7.268 -14.690 -28.637 1.00 53.94 116 ALA A CA 1
ATOM 895 C C . ALA A 1 116 ? -8.660 -15.344 -28.707 1.00 53.94 116 ALA A C 1
ATOM 897 O O . ALA A 1 116 ? -8.898 -16.303 -27.963 1.00 53.94 116 ALA A O 1
ATOM 898 N N . PRO A 1 117 ? -9.596 -14.846 -29.538 1.00 44.56 117 PRO A N 1
ATOM 899 C CA . PRO A 1 117 ? -10.853 -15.551 -29.734 1.00 44.56 117 PRO A CA 1
ATOM 900 C C . PRO A 1 117 ? -10.521 -16.982 -30.184 1.00 44.56 117 PRO A C 1
ATOM 902 O O . PRO A 1 117 ? -9.606 -17.158 -30.997 1.00 44.56 117 PRO A O 1
ATOM 905 N N . PRO A 1 118 ? -11.182 -18.011 -29.623 1.00 49.06 118 PRO A N 1
ATOM 906 C CA . PRO A 1 118 ? -10.847 -19.389 -29.939 1.00 49.06 118 PRO A CA 1
ATOM 907 C C . PRO A 1 118 ? -10.947 -19.594 -31.450 1.00 49.06 118 PRO A C 1
ATOM 909 O O . PRO A 1 118 ? -11.941 -19.220 -32.072 1.00 49.06 118 PRO A O 1
ATOM 912 N N . ALA A 1 119 ? -9.890 -20.163 -32.033 1.00 56.03 119 ALA A N 1
ATOM 913 C CA . ALA A 1 119 ? -9.852 -20.548 -33.434 1.00 56.03 119 ALA A CA 1
ATOM 914 C C . ALA A 1 119 ? -10.985 -21.552 -33.698 1.00 56.03 119 ALA A C 1
ATOM 916 O O . ALA A 1 119 ? -10.882 -22.732 -33.368 1.00 56.03 119 ALA A O 1
ATOM 917 N N . GLY A 1 120 ? -12.092 -21.052 -34.244 1.00 49.53 120 GLY A N 1
ATOM 918 C CA . GLY A 1 120 ? -13.318 -21.800 -34.471 1.00 49.53 120 GLY A CA 1
ATOM 919 C C . GLY A 1 120 ? -13.888 -21.504 -35.852 1.00 49.53 120 GLY A C 1
ATOM 920 O O . GLY A 1 120 ? -14.492 -20.462 -36.061 1.00 49.53 120 GLY A O 1
ATOM 921 N N . LEU A 1 121 ? -13.662 -22.458 -36.758 1.00 55.72 121 LEU A N 1
ATOM 922 C CA . LEU A 1 121 ? -14.428 -22.796 -37.962 1.00 55.72 121 LEU A CA 1
ATOM 923 C C . LEU A 1 121 ? -14.992 -21.662 -38.844 1.00 55.72 121 LEU A C 1
ATOM 925 O O . LEU A 1 121 ? -16.108 -21.202 -38.637 1.00 55.72 121 LEU A O 1
ATOM 929 N N . TYR A 1 122 ? -14.352 -21.469 -40.000 1.00 39.84 122 TYR A N 1
ATOM 930 C CA . TYR A 1 122 ? -15.072 -21.560 -41.276 1.00 39.84 122 TYR A CA 1
ATOM 931 C C . TYR A 1 122 ? -14.320 -22.520 -42.199 1.00 39.84 122 TYR A C 1
ATOM 933 O O . TYR A 1 122 ? -13.314 -22.179 -42.815 1.00 39.84 122 TYR A O 1
ATOM 941 N N . ARG A 1 123 ? -14.807 -23.761 -42.260 1.00 47.47 123 ARG A N 1
ATOM 942 C CA . ARG A 1 123 ? -14.570 -24.673 -43.378 1.00 47.47 123 ARG A CA 1
ATOM 943 C C . ARG A 1 123 ? -15.926 -24.853 -44.052 1.00 47.47 123 ARG A C 1
ATOM 945 O O . ARG A 1 123 ? -16.818 -25.345 -43.371 1.00 47.47 123 ARG A O 1
ATOM 952 N N . LEU A 1 124 ? -16.036 -24.438 -45.316 1.00 44.62 124 LEU A N 1
ATOM 953 C CA . LEU A 1 124 ? -16.916 -24.901 -46.414 1.00 44.62 124 LEU A CA 1
ATOM 954 C C . LEU A 1 124 ? -17.038 -23.725 -47.409 1.00 44.62 124 LEU A C 1
ATOM 956 O O . LEU A 1 124 ? -17.314 -22.617 -46.973 1.00 44.62 124 LEU A O 1
ATOM 960 N N . GLY A 1 125 ? -16.843 -23.839 -48.716 1.00 40.97 125 GLY A N 1
ATOM 961 C CA . GLY A 1 125 ? -16.557 -24.959 -49.602 1.00 40.97 125 GLY A CA 1
ATOM 962 C C . GLY A 1 125 ? -16.440 -24.421 -51.040 1.00 40.97 125 GLY A C 1
ATOM 963 O O . GLY A 1 125 ? -16.795 -23.273 -51.291 1.00 40.97 125 GLY A O 1
ATOM 964 N N . ASP A 1 126 ? -15.884 -25.259 -51.912 1.00 45.03 126 ASP A N 1
ATOM 965 C CA . ASP A 1 126 ? -16.010 -25.327 -53.376 1.00 45.03 126 ASP A CA 1
ATOM 966 C C . ASP A 1 126 ? -16.839 -24.281 -54.145 1.00 45.03 126 ASP A C 1
ATOM 968 O O . ASP A 1 126 ? -17.999 -24.019 -53.832 1.00 45.03 126 ASP A O 1
ATOM 972 N N . GLY A 1 127 ? -16.294 -23.851 -55.287 1.00 39.03 127 GLY A N 1
ATOM 973 C CA . GLY A 1 127 ? -17.061 -23.220 -56.361 1.00 39.03 127 GLY A CA 1
ATOM 974 C C . GLY A 1 127 ? -16.165 -22.757 -57.503 1.00 39.03 127 GLY A C 1
ATOM 975 O O . GLY A 1 127 ? -15.563 -21.695 -57.418 1.00 39.03 127 GLY A O 1
ATOM 976 N N . ALA A 1 128 ? -16.050 -23.596 -58.526 1.00 38.53 128 ALA A N 1
ATOM 977 C CA . ALA A 1 128 ? -15.324 -23.358 -59.763 1.00 38.53 128 ALA A CA 1
ATOM 978 C C . ALA A 1 128 ? -15.971 -22.277 -60.641 1.00 38.53 128 ALA A C 1
ATOM 980 O O . ALA A 1 128 ? -17.191 -22.277 -60.771 1.00 38.53 128 ALA A O 1
ATOM 981 N N . GLU A 1 129 ? -15.137 -21.483 -61.319 1.00 36.78 129 GLU A N 1
ATOM 982 C CA . GLU A 1 129 ? -15.251 -21.112 -62.744 1.00 36.78 129 GLU A CA 1
ATOM 983 C C . GLU A 1 129 ? -13.961 -20.450 -63.248 1.00 36.78 129 GLU A C 1
ATOM 985 O O . GLU A 1 129 ? -13.369 -19.636 -62.502 1.00 36.78 129 GLU A O 1
#

Secondary structure (DSSP, 8-state):
-B-HHHHHHH---SSTGGGGGS-EEEEB-TTSPBPPEEEE-TTS-EEEE----S-EES-HHHHHHHHHTTS-EE---GGGSHHHHHHTSSB---TT-BPP--------------PPPP-----------

Foldseek 3Di:
DAFPVLCVVQPADPDLQSQQVWAEAWEAAPVRDTDFFWKQALVRDIDTHPHDHPHYDHDPVVQQVCRLVSSTDYDDDCVVCVVCVVVRSDDDGPPRIDGPPDPDDDRDPPDPPPPDDPPDDDDDDDDDD

Mean predicted aligned error: 10.27 Å

Radius of gyration: 20.38 Å; Cα contacts (8 Å, |Δi|>4): 180; chains: 1; bounding box: 33×41×76 Å

InterPro domains:
  IPR005119 LysR, substrate-binding [PF03466] (1-115)
  IPR058163 LysR-type transcriptional regulator, proteobacterial-type [PTHR30537] (1-116)

Solvent-accessible surface area (backbone atoms only — not comparable to full-atom values): 8086 Å² total; per-residue (Å²): 56,24,10,56,68,38,35,72,74,75,52,79,60,87,46,74,76,52,41,55,80,41,53,27,48,40,45,37,47,98,87,73,48,66,65,61,47,57,34,26,40,82,88,67,50,79,44,77,34,80,63,40,53,91,49,70,43,77,46,71,71,58,41,52,53,39,10,54,69,39,70,24,35,24,87,73,63,66,86,83,40,50,68,37,47,75,72,56,47,30,40,87,60,49,84,69,46,42,66,68,82,73,82,84,69,87,88,68,86,75,82,88,78,72,77,73,77,77,95,72,85,92,85,85,78,91,83,90,132